Protein AF-A0A9Q1E8R1-F1 (afdb_monomer_lite)

Organism: Synaphobranchus kaupii (NCBI:txid118154)

pLDDT: mean 84.08, std 10.38, range [37.19, 94.31]

Foldseek 3Di:
DDPPPPVVPDQDQDDDDDDDPPDDPDDDDDPDDWDDDDPVFVVLQVLQVQLPDCPGPSVVVCVVPVVSVVQSVQWDAAPQPRGITGPAWFWKWAWDQCCPHVVHPHRGTDTDTGIHRTVVSVPDPDDRIGTDDDD

Structure (mmCIF, N/CA/C/O backbone):
data_AF-A0A9Q1E8R1-F1
#
_entry.id   AF-A0A9Q1E8R1-F1
#
loop_
_atom_site.group_PDB
_atom_site.id
_atom_site.type_symbol
_atom_site.label_atom_id
_atom_site.label_alt_id
_atom_site.label_comp_id
_atom_site.label_asym_id
_atom_site.label_entity_id
_atom_site.label_seq_id
_atom_site.pdbx_PDB_ins_code
_atom_site.Cartn_x
_atom_site.Cartn_y
_atom_site.Cartn_z
_atom_site.occupancy
_atom_site.B_iso_or_equiv
_atom_site.auth_seq_id
_atom_site.auth_comp_id
_atom_site.auth_asym_id
_atom_site.auth_atom_id
_atom_site.pdbx_PDB_model_num
ATOM 1 N N . MET A 1 1 ? 36.714 22.104 6.842 1.00 37.19 1 MET A N 1
ATOM 2 C CA . MET A 1 1 ? 35.437 22.810 6.609 1.00 37.19 1 MET A CA 1
ATOM 3 C C . MET A 1 1 ? 34.493 21.805 5.963 1.00 37.19 1 MET A C 1
ATOM 5 O O . MET A 1 1 ? 34.671 21.493 4.795 1.00 37.19 1 MET A O 1
ATOM 9 N N . LEU A 1 2 ? 33.623 21.168 6.751 1.00 48.62 2 LEU A N 1
ATOM 10 C CA . LEU A 1 2 ? 32.675 20.173 6.240 1.00 48.62 2 LEU A CA 1
ATOM 11 C C . LEU A 1 2 ? 31.563 20.920 5.500 1.00 48.62 2 LEU A C 1
ATOM 13 O O . LEU A 1 2 ? 30.860 21.727 6.107 1.00 48.62 2 LEU A O 1
ATOM 17 N N . LEU A 1 3 ? 31.446 20.699 4.190 1.00 52.31 3 LEU A N 1
ATOM 18 C CA . LEU A 1 3 ? 30.335 21.218 3.403 1.00 52.31 3 LEU A CA 1
ATOM 19 C C . LEU A 1 3 ? 29.065 20.500 3.874 1.00 52.31 3 LEU A C 1
ATOM 21 O O . LEU A 1 3 ? 28.918 19.294 3.680 1.00 52.31 3 LEU A O 1
ATOM 25 N N . VAL A 1 4 ? 28.155 21.232 4.511 1.00 58.38 4 VAL A N 1
ATOM 26 C CA . VAL A 1 4 ? 26.796 20.753 4.770 1.00 58.38 4 VAL A CA 1
ATOM 27 C C . VAL A 1 4 ? 26.077 20.753 3.421 1.00 58.38 4 VAL A C 1
ATOM 29 O O . VAL A 1 4 ? 25.474 21.746 3.024 1.00 58.38 4 VAL A O 1
ATOM 32 N N . CYS A 1 5 ? 26.213 19.668 2.658 1.00 66.88 5 CYS A N 1
ATOM 33 C CA . CYS A 1 5 ? 25.467 19.489 1.419 1.00 66.88 5 CYS A CA 1
ATOM 34 C C . CYS A 1 5 ? 23.978 19.390 1.760 1.00 66.88 5 CYS A C 1
ATOM 36 O O . CYS A 1 5 ? 23.531 18.415 2.366 1.00 66.88 5 CYS A O 1
ATOM 38 N N . GLN A 1 6 ? 23.196 20.397 1.370 1.00 71.00 6 GLN A N 1
ATOM 39 C CA . GLN A 1 6 ? 21.739 20.336 1.439 1.00 71.00 6 GLN A CA 1
ATOM 40 C C . GLN A 1 6 ? 21.225 19.406 0.334 1.00 71.00 6 GLN A C 1
ATOM 42 O O . GLN A 1 6 ? 20.738 19.852 -0.701 1.00 71.00 6 GLN A O 1
ATOM 47 N N . PHE A 1 7 ? 21.338 18.094 0.554 1.00 71.12 7 PHE A N 1
ATOM 48 C CA . PHE A 1 7 ? 20.858 17.055 -0.368 1.00 71.12 7 PHE A CA 1
ATOM 49 C C . PHE A 1 7 ? 19.380 17.222 -0.745 1.00 71.12 7 PHE A C 1
ATOM 51 O O . PHE A 1 7 ? 18.974 16.822 -1.827 1.00 71.12 7 PHE A O 1
ATOM 58 N N . GLN A 1 8 ? 18.600 17.882 0.112 1.00 74.56 8 GLN A N 1
ATOM 59 C CA . GLN A 1 8 ? 17.195 18.225 -0.119 1.00 74.56 8 GLN A CA 1
ATOM 60 C C . GLN A 1 8 ? 16.979 19.140 -1.340 1.00 74.56 8 GLN A C 1
ATOM 62 O O . GLN A 1 8 ? 15.892 19.151 -1.908 1.00 74.56 8 GLN A O 1
ATOM 67 N N . LEU A 1 9 ? 18.000 19.903 -1.744 1.00 78.81 9 LEU A N 1
ATOM 68 C CA . LEU A 1 9 ? 17.955 20.810 -2.895 1.00 78.81 9 LEU A CA 1
ATOM 69 C C . LEU A 1 9 ? 18.490 20.172 -4.183 1.00 78.81 9 LEU A C 1
ATOM 71 O O . LEU A 1 9 ? 18.352 20.751 -5.261 1.00 78.81 9 LEU A O 1
ATOM 75 N N . VAL A 1 10 ? 19.118 18.998 -4.089 1.00 78.88 10 VAL A N 1
ATOM 76 C CA . VAL A 1 10 ? 19.681 18.304 -5.246 1.00 78.88 10 VAL A CA 1
ATOM 77 C C . VAL A 1 10 ? 18.573 17.501 -5.911 1.00 78.88 10 VAL A C 1
ATOM 79 O O . VAL A 1 10 ? 17.995 16.589 -5.322 1.00 78.88 10 VAL A O 1
ATOM 82 N N . ARG A 1 11 ? 18.273 17.834 -7.166 1.00 78.12 11 ARG A N 1
ATOM 83 C CA . ARG A 1 11 ? 17.297 17.087 -7.953 1.00 78.12 11 ARG A CA 1
ATOM 84 C C . ARG A 1 11 ? 17.913 15.765 -8.406 1.00 78.12 11 ARG A C 1
ATOM 86 O O . ARG A 1 11 ? 18.944 15.756 -9.069 1.00 78.12 11 ARG A O 1
ATOM 93 N N . LEU A 1 12 ? 17.260 14.654 -8.077 1.00 80.06 12 LEU A N 1
ATOM 94 C CA . LEU A 1 12 ? 17.601 13.344 -8.627 1.00 80.06 12 LEU A CA 1
ATOM 95 C C . LEU A 1 12 ? 17.257 13.316 -10.124 1.00 80.06 12 LEU A C 1
ATOM 97 O O . LEU A 1 12 ? 16.087 13.399 -10.497 1.00 80.06 12 LEU A O 1
ATOM 101 N N . GLU A 1 13 ? 18.277 13.228 -10.979 1.00 83.19 13 GLU A N 1
ATOM 102 C CA . GLU A 1 13 ? 18.113 13.175 -12.443 1.00 83.19 13 GLU A CA 1
ATOM 103 C C . GLU A 1 13 ? 18.206 11.752 -13.011 1.00 83.19 13 GLU A C 1
ATOM 105 O O . GLU A 1 13 ? 17.658 11.465 -14.080 1.00 83.19 13 GLU A O 1
ATOM 110 N N . GLU A 1 14 ? 18.885 10.854 -12.295 1.00 82.75 14 GLU A N 1
ATOM 111 C CA . GLU A 1 14 ? 19.181 9.488 -12.725 1.00 82.75 14 GLU A CA 1
ATOM 112 C C . GLU A 1 14 ? 19.018 8.504 -11.561 1.00 82.75 14 GLU A C 1
ATOM 114 O O . GLU A 1 14 ? 19.324 8.827 -10.414 1.00 82.75 14 GLU A O 1
ATOM 119 N N . LEU A 1 15 ? 18.530 7.301 -11.869 1.00 81.94 15 LEU A N 1
ATOM 120 C CA . LEU A 1 15 ? 18.439 6.179 -10.941 1.00 81.94 15 LEU A CA 1
ATOM 121 C C . LEU A 1 15 ? 19.197 5.000 -11.548 1.00 81.94 15 LEU A C 1
ATOM 123 O O . LEU A 1 15 ? 18.867 4.543 -12.646 1.00 81.94 15 LEU A O 1
ATOM 127 N N . TYR A 1 16 ? 20.195 4.521 -10.814 1.00 80.44 16 TYR A N 1
ATOM 128 C CA . TYR A 1 16 ? 20.967 3.332 -11.148 1.00 80.44 16 TYR A CA 1
ATOM 129 C C . TYR A 1 16 ? 20.493 2.180 -10.264 1.00 80.44 16 TYR A C 1
ATOM 131 O O . TYR A 1 16 ? 20.368 2.343 -9.051 1.00 80.44 16 TYR A O 1
ATOM 139 N N . TYR A 1 17 ? 20.210 1.030 -10.868 1.00 77.81 17 TYR A N 1
ATOM 140 C CA . TYR A 1 17 ? 19.845 -0.192 -10.159 1.00 77.81 17 TYR A CA 1
ATOM 141 C C . TYR A 1 17 ? 20.400 -1.401 -10.909 1.00 77.81 17 TYR A C 1
ATOM 143 O O . TYR A 1 17 ? 20.591 -1.360 -12.126 1.00 77.81 17 TYR A O 1
ATOM 151 N N . GLU A 1 18 ? 20.655 -2.477 -10.176 1.00 78.69 18 GLU A N 1
ATOM 152 C CA . GLU A 1 18 ? 21.062 -3.748 -10.759 1.00 78.69 18 GLU A CA 1
ATOM 153 C C . GLU A 1 18 ? 19.815 -4.570 -11.073 1.00 78.69 18 GLU A C 1
ATOM 155 O O . GLU A 1 18 ? 18.965 -4.804 -10.210 1.00 78.69 18 GLU A O 1
ATOM 160 N N . ALA A 1 19 ? 19.682 -4.996 -12.327 1.00 71.81 19 ALA A N 1
ATOM 161 C CA . ALA A 1 19 ? 18.655 -5.956 -12.686 1.00 71.81 19 ALA A CA 1
ATOM 162 C C . ALA A 1 19 ? 19.054 -7.328 -12.132 1.00 71.81 19 ALA A C 1
ATOM 164 O O . ALA A 1 19 ? 20.146 -7.824 -12.407 1.00 71.81 19 ALA A O 1
ATOM 165 N N . ASN A 1 20 ? 18.158 -7.965 -11.382 1.00 75.06 20 ASN A N 1
ATOM 166 C CA . ASN A 1 20 ? 18.362 -9.349 -10.989 1.00 75.06 20 ASN A CA 1
ATOM 167 C C . ASN A 1 20 ? 18.036 -10.257 -12.187 1.00 75.06 20 ASN A C 1
ATOM 169 O O . ASN A 1 20 ? 16.872 -10.414 -12.555 1.00 75.06 20 ASN A O 1
ATOM 173 N N . ALA A 1 21 ? 19.072 -10.852 -12.785 1.00 77.88 21 ALA A N 1
ATOM 174 C CA . ALA A 1 21 ? 18.956 -11.722 -13.956 1.00 77.88 21 ALA A CA 1
ATOM 175 C C . ALA A 1 21 ? 18.148 -13.011 -13.703 1.00 77.88 21 ALA A C 1
ATOM 177 O O . ALA A 1 21 ? 17.752 -13.672 -14.659 1.00 77.88 21 ALA A O 1
ATOM 178 N N . PHE A 1 22 ? 17.892 -13.366 -12.441 1.00 73.56 22 PHE A N 1
ATOM 179 C CA . PHE A 1 22 ? 17.104 -14.541 -12.068 1.00 73.56 22 PHE A CA 1
ATOM 180 C C . PHE A 1 22 ? 15.597 -14.262 -11.962 1.00 73.56 22 PHE A C 1
ATOM 182 O O . PHE A 1 22 ? 14.823 -15.202 -11.799 1.00 73.56 22 PHE A O 1
ATOM 189 N N . ILE A 1 23 ? 15.158 -12.999 -12.051 1.00 70.00 23 ILE A N 1
ATOM 190 C CA . ILE A 1 23 ? 13.728 -12.663 -12.038 1.00 70.00 23 ILE A CA 1
ATOM 191 C C . ILE A 1 23 ? 13.119 -13.008 -13.399 1.00 70.00 23 ILE A C 1
ATOM 193 O O . ILE A 1 23 ? 13.467 -12.414 -14.420 1.00 70.00 23 ILE A O 1
ATOM 197 N N . GLN A 1 24 ? 12.178 -13.950 -13.400 1.00 69.38 24 GLN A N 1
ATOM 198 C CA . GLN A 1 24 ? 11.359 -14.272 -14.565 1.00 69.38 24 GLN A CA 1
ATOM 199 C C . GLN A 1 24 ? 10.193 -13.283 -14.666 1.00 69.38 24 GLN A C 1
ATOM 201 O O . GLN A 1 24 ? 9.451 -13.079 -13.708 1.00 69.38 24 GLN A O 1
ATOM 206 N N . TYR A 1 25 ? 10.021 -12.671 -15.838 1.00 70.69 25 TYR A N 1
ATOM 207 C CA . TYR A 1 25 ? 8.923 -11.739 -16.128 1.00 70.69 25 TYR A CA 1
ATOM 208 C C . TYR A 1 25 ? 7.736 -12.471 -16.764 1.00 70.69 25 TYR A C 1
ATOM 210 O O . TYR A 1 25 ? 7.202 -12.044 -17.788 1.00 70.69 25 TYR A O 1
ATOM 218 N N . GLU A 1 26 ? 7.354 -13.607 -16.188 1.00 77.31 26 GLU A N 1
ATOM 219 C CA . GLU A 1 26 ? 6.234 -14.408 -16.671 1.00 77.31 26 GLU A CA 1
ATOM 220 C C . GLU A 1 26 ? 4.973 -14.079 -15.875 1.00 77.31 26 GLU A C 1
ATOM 222 O O . GLU A 1 26 ? 4.957 -14.094 -14.644 1.00 77.31 26 GLU A O 1
ATOM 227 N N . LEU A 1 27 ? 3.898 -13.757 -16.594 1.00 75.06 27 LEU A N 1
ATOM 228 C CA . LEU A 1 27 ? 2.594 -13.558 -15.982 1.00 75.06 27 LEU A CA 1
ATOM 229 C C . LEU A 1 27 ? 1.946 -14.920 -15.768 1.00 75.06 27 LEU A C 1
ATOM 231 O O . LEU A 1 27 ? 1.591 -15.605 -16.726 1.00 75.06 27 LEU A O 1
ATOM 235 N N . VAL A 1 28 ? 1.751 -15.279 -14.506 1.00 76.62 28 VAL A N 1
ATOM 236 C CA . VAL A 1 28 ? 0.992 -16.467 -14.125 1.00 76.62 28 VAL A CA 1
ATOM 237 C C . VAL A 1 28 ? -0.393 -16.026 -13.675 1.00 76.62 28 VAL A C 1
ATOM 239 O O . VAL A 1 28 ? -0.539 -15.082 -12.897 1.00 76.62 28 VAL A O 1
ATOM 242 N N . GLN A 1 29 ? -1.429 -16.701 -14.173 1.00 73.50 29 GLN A N 1
ATOM 243 C CA . GLN A 1 29 ? -2.780 -16.486 -13.670 1.00 73.50 29 GLN A CA 1
ATOM 244 C C . GLN A 1 29 ? -2.889 -17.082 -12.269 1.00 73.50 29 GLN A C 1
ATOM 246 O O . GLN A 1 29 ? -2.692 -18.281 -12.083 1.00 73.50 29 GLN A O 1
ATOM 251 N N . SER A 1 30 ? -3.216 -16.248 -11.284 1.00 65.81 30 SER A N 1
ATOM 252 C CA . SER A 1 30 ? -3.525 -16.711 -9.938 1.00 65.81 30 SER A CA 1
ATOM 253 C C . SER A 1 30 ? -5.040 -16.845 -9.788 1.00 65.81 30 SER A C 1
ATOM 255 O O . SER A 1 30 ? -5.792 -15.882 -9.933 1.00 65.81 30 SER A O 1
ATOM 257 N N . VAL A 1 31 ? -5.507 -18.065 -9.519 1.00 65.56 31 VAL A N 1
ATOM 258 C CA . VAL A 1 31 ? -6.878 -18.298 -9.054 1.00 65.56 31 VAL A CA 1
ATOM 259 C C . VAL A 1 31 ? -6.811 -18.271 -7.535 1.00 65.56 31 VAL A C 1
ATOM 261 O O . VAL A 1 31 ? -6.357 -19.224 -6.913 1.00 65.56 31 VAL A O 1
ATOM 264 N N . GLN A 1 32 ? -7.166 -17.130 -6.954 1.00 70.25 32 GLN A N 1
ATOM 265 C CA . GLN A 1 32 ? -7.085 -16.900 -5.514 1.00 70.25 32 GLN A CA 1
ATOM 266 C C . GLN A 1 32 ? -8.485 -16.972 -4.907 1.00 70.25 32 GLN A C 1
ATOM 268 O O . GLN A 1 32 ? -9.427 -16.366 -5.428 1.00 70.25 32 GLN A O 1
ATOM 273 N N . GLU A 1 33 ? -8.624 -17.726 -3.818 1.00 68.19 33 GLU A N 1
ATOM 274 C CA . GLU A 1 33 ? -9.880 -17.823 -3.081 1.00 68.19 33 GLU A CA 1
ATOM 275 C C . GLU A 1 33 ? -10.210 -16.504 -2.372 1.00 68.19 33 GLU A C 1
ATOM 277 O O . GLU A 1 33 ? -9.337 -15.703 -2.029 1.00 68.19 33 GLU A O 1
ATOM 282 N N . MET A 1 34 ? -11.504 -16.260 -2.160 1.00 71.00 34 MET A N 1
ATOM 283 C CA . MET A 1 34 ? -11.952 -15.078 -1.437 1.00 71.00 34 MET A CA 1
ATOM 284 C C . MET A 1 34 ? -11.503 -15.165 0.023 1.00 71.00 34 MET A C 1
ATOM 286 O O . MET A 1 34 ? -11.988 -15.998 0.785 1.00 71.00 34 MET A O 1
ATOM 290 N N . GLU A 1 35 ? -10.602 -14.270 0.417 1.00 76.50 35 GLU A N 1
ATOM 291 C CA . GLU A 1 35 ? -10.150 -14.179 1.800 1.00 76.50 35 GLU A CA 1
ATOM 292 C C . GLU A 1 35 ? -11.278 -13.669 2.710 1.00 76.50 35 GLU A C 1
ATOM 294 O O . GLU A 1 35 ? -11.875 -12.613 2.472 1.00 76.50 35 GLU A O 1
ATOM 299 N N . VAL A 1 36 ? -11.557 -14.415 3.780 1.00 83.81 36 VAL A N 1
ATOM 300 C CA . VAL A 1 36 ? -12.488 -13.988 4.828 1.00 83.81 36 VAL A CA 1
ATOM 301 C C . VAL A 1 36 ? -11.748 -13.063 5.790 1.00 83.81 36 VAL A C 1
ATOM 303 O O . VAL A 1 36 ? -10.845 -13.487 6.509 1.00 83.81 36 VAL A O 1
ATOM 306 N N . LEU A 1 37 ? -12.149 -11.790 5.830 1.00 87.44 37 LEU A N 1
ATOM 307 C CA . LEU A 1 37 ? -11.536 -10.803 6.719 1.00 87.44 37 LEU A CA 1
ATOM 308 C C . LEU A 1 37 ? -11.810 -11.140 8.187 1.00 87.44 37 LEU A C 1
ATOM 310 O O . LEU A 1 37 ? -12.953 -11.393 8.579 1.00 87.44 37 LEU A O 1
ATOM 314 N N . SER A 1 38 ? -10.777 -11.047 9.024 1.00 91.06 38 SER A N 1
ATOM 315 C CA . SER A 1 38 ? -10.939 -11.195 10.471 1.00 91.06 38 SER A CA 1
ATOM 316 C C . SER A 1 38 ? -11.894 -10.139 11.045 1.00 91.06 38 SER A C 1
ATOM 318 O O . SER A 1 38 ? -12.014 -9.032 10.516 1.00 91.06 38 SER A O 1
ATOM 320 N N . LEU A 1 39 ? -12.534 -10.440 12.181 1.00 93.44 39 LEU A N 1
ATOM 321 C CA . LEU A 1 39 ? -13.359 -9.458 12.898 1.00 93.44 39 LEU A CA 1
ATOM 322 C C . LEU A 1 39 ? -12.562 -8.185 13.228 1.00 93.44 39 LEU A C 1
ATOM 324 O O . LEU A 1 39 ? -13.094 -7.082 13.143 1.00 93.44 39 LEU A O 1
ATOM 328 N N . LYS A 1 40 ? -11.274 -8.342 13.557 1.00 93.25 40 LYS A N 1
ATOM 329 C CA . LYS A 1 40 ? -10.352 -7.232 13.817 1.00 93.25 40 LYS A CA 1
ATOM 330 C C . LYS A 1 40 ? -10.213 -6.321 12.597 1.00 93.25 40 LYS A C 1
ATOM 332 O O . LYS A 1 40 ? -10.332 -5.110 12.736 1.00 93.25 40 LYS A O 1
ATOM 337 N N . GLU A 1 41 ? -9.986 -6.898 11.419 1.00 92.94 41 GLU A N 1
ATOM 338 C CA . GLU A 1 41 ? -9.875 -6.155 10.160 1.00 92.94 41 GLU A CA 1
ATOM 339 C C . GLU A 1 41 ? -11.189 -5.435 9.831 1.00 92.94 41 GLU A C 1
ATOM 341 O O . GLU A 1 41 ? -11.182 -4.243 9.537 1.00 92.94 41 GLU A O 1
ATOM 346 N N . GLN A 1 42 ? -12.328 -6.121 9.950 1.00 92.25 42 GLN A N 1
ATOM 347 C CA . GLN A 1 42 ? -13.642 -5.523 9.695 1.00 92.25 42 GLN A CA 1
ATOM 348 C C . GLN A 1 42 ? -13.937 -4.353 10.645 1.00 92.25 42 GLN A C 1
ATOM 350 O O . GLN A 1 42 ? -14.329 -3.275 10.197 1.00 92.25 42 GLN A O 1
ATOM 355 N N . ALA A 1 43 ? -13.690 -4.532 11.945 1.00 93.69 43 ALA A N 1
ATOM 356 C CA . ALA A 1 43 ? -13.856 -3.478 12.940 1.00 93.69 43 ALA A CA 1
ATOM 357 C C . ALA A 1 43 ? -12.911 -2.295 12.681 1.00 93.69 43 ALA A C 1
ATOM 359 O O . ALA A 1 43 ? -13.344 -1.147 12.736 1.00 93.69 43 ALA A O 1
ATOM 360 N N . ALA A 1 44 ? -11.645 -2.557 12.341 1.00 94.06 44 ALA A N 1
ATOM 361 C CA . ALA A 1 44 ? -10.676 -1.513 12.021 1.00 94.06 44 ALA A CA 1
ATOM 362 C C . ALA A 1 44 ? -11.119 -0.670 10.818 1.00 94.06 44 ALA A C 1
ATOM 364 O O . ALA A 1 44 ? -11.075 0.556 10.890 1.00 94.06 44 ALA A O 1
ATOM 365 N N . ARG A 1 45 ? -11.607 -1.306 9.744 1.00 92.94 45 ARG A N 1
ATOM 366 C CA . ARG A 1 45 ? -12.130 -0.603 8.559 1.00 92.94 45 ARG A CA 1
ATOM 367 C C . ARG A 1 45 ? -13.305 0.306 8.901 1.00 92.94 45 ARG A C 1
ATOM 369 O O . ARG A 1 45 ? -13.320 1.450 8.460 1.00 92.94 45 ARG A O 1
ATOM 376 N N . LEU A 1 46 ? -14.250 -0.180 9.707 1.00 92.25 46 LEU A N 1
ATOM 377 C CA . LEU A 1 46 ? -15.397 0.614 10.157 1.00 92.25 46 LEU A CA 1
ATOM 378 C C . LEU A 1 46 ? -14.955 1.816 10.994 1.00 92.25 46 LEU A C 1
ATOM 380 O O . LEU A 1 46 ? -15.379 2.937 10.727 1.00 92.25 46 LEU A O 1
ATOM 384 N N . ILE A 1 47 ? -14.061 1.602 11.963 1.00 93.12 47 ILE A N 1
ATOM 385 C CA . ILE A 1 47 ? -13.550 2.687 12.806 1.00 93.12 47 ILE A CA 1
ATOM 386 C C . ILE A 1 47 ? -12.844 3.737 11.945 1.00 93.12 47 ILE A C 1
ATOM 388 O O . ILE A 1 47 ? -13.167 4.912 12.062 1.00 93.12 47 ILE A O 1
ATOM 392 N N . LEU A 1 48 ? -11.941 3.324 11.050 1.00 91.69 48 LEU A N 1
ATOM 393 C CA . LEU A 1 48 ? -11.191 4.222 10.162 1.00 91.69 48 LEU A CA 1
ATOM 394 C C . LEU A 1 48 ? -12.083 4.977 9.172 1.00 91.69 48 LEU A C 1
ATOM 396 O O . LEU A 1 48 ? -11.738 6.082 8.759 1.00 91.69 48 LEU A O 1
ATOM 400 N N . MET A 1 49 ? -13.203 4.384 8.758 1.00 90.19 49 MET A N 1
ATOM 401 C CA . MET A 1 49 ? -14.186 5.033 7.895 1.00 90.19 49 MET A CA 1
ATOM 402 C C . MET A 1 49 ? -14.947 6.128 8.648 1.00 90.19 49 MET A C 1
ATOM 404 O O . MET A 1 49 ? -15.037 7.257 8.171 1.00 90.19 49 MET A O 1
ATOM 408 N N . GLU A 1 50 ? -15.446 5.821 9.840 1.00 89.00 50 GLU A N 1
ATOM 409 C CA . GLU A 1 50 ? -16.266 6.741 10.634 1.00 89.00 50 GLU A CA 1
ATOM 410 C C . GLU A 1 50 ? -15.433 7.807 11.371 1.00 89.00 50 GLU A C 1
ATOM 412 O O . GLU A 1 50 ? -15.906 8.914 11.635 1.00 89.00 50 GLU A O 1
ATOM 417 N N . SER A 1 51 ? -14.164 7.517 11.678 1.00 86.38 51 SER A N 1
ATOM 418 C CA . SER A 1 51 ? -13.258 8.435 12.377 1.00 86.38 51 SER A CA 1
ATOM 419 C C . SER A 1 51 ? -12.594 9.472 11.467 1.00 86.38 51 SER A C 1
ATOM 421 O O . SER A 1 51 ? -11.687 10.173 11.917 1.00 86.38 51 SER A O 1
ATOM 423 N N . GLN A 1 52 ? -13.001 9.575 10.195 1.00 81.94 52 GLN A N 1
ATOM 424 C CA . GLN A 1 52 ? -12.452 10.567 9.257 1.00 81.94 52 GLN A CA 1
ATOM 425 C C . GLN A 1 52 ? -12.820 12.002 9.641 1.00 81.94 52 GLN A C 1
ATOM 427 O O . GLN A 1 52 ? -12.089 12.933 9.316 1.00 81.94 52 GLN A O 1
ATOM 432 N N . SER A 1 53 ? -13.940 12.189 10.345 1.00 81.88 53 SER A N 1
ATOM 433 C CA . SER A 1 53 ? -14.296 13.479 10.929 1.00 81.88 53 SER A CA 1
ATOM 434 C C . SER A 1 53 ? -13.676 13.624 12.317 1.00 81.88 53 SER A C 1
ATOM 436 O O . SER A 1 53 ? -13.953 12.822 13.213 1.00 81.88 53 SER A O 1
ATOM 438 N N . GLU A 1 54 ? -12.922 14.704 12.524 1.00 73.88 54 GLU A N 1
ATOM 439 C CA . GLU A 1 54 ? -12.335 15.076 13.823 1.00 73.88 54 GLU A CA 1
ATOM 440 C C . GLU A 1 54 ? -13.396 15.330 14.912 1.00 73.88 54 GLU A C 1
ATOM 442 O O . GLU A 1 54 ? -13.116 15.271 16.108 1.00 73.88 54 GLU A O 1
ATOM 447 N N . CYS A 1 55 ? -14.648 15.578 14.517 1.00 75.44 55 CYS A N 1
ATOM 448 C CA . CYS A 1 55 ? -15.772 15.755 15.437 1.00 75.44 55 CYS A CA 1
ATOM 449 C C . CYS A 1 55 ? -16.565 14.472 15.710 1.00 75.44 55 CYS A C 1
ATOM 451 O O . CYS A 1 55 ? -17.509 14.509 16.503 1.00 75.44 55 CYS A O 1
ATOM 453 N N . SER A 1 56 ? -16.212 13.348 15.082 1.00 84.50 56 SER A N 1
ATOM 454 C CA . SER A 1 56 ? -16.914 12.084 15.303 1.00 84.50 56 SER A CA 1
ATOM 455 C C . SER A 1 56 ? -16.738 11.592 16.744 1.00 84.50 56 SER A C 1
ATOM 457 O O . SER A 1 56 ? -15.687 11.758 17.372 1.00 84.50 56 SER A O 1
ATOM 459 N N . LEU A 1 57 ? -17.776 10.941 17.279 1.00 86.75 57 LEU A N 1
ATOM 460 C CA . LEU A 1 57 ? -17.698 10.281 18.587 1.00 86.75 57 LEU A CA 1
ATOM 461 C C . LEU A 1 57 ? -16.571 9.242 18.616 1.00 86.75 57 LEU A C 1
ATOM 463 O O . LEU A 1 57 ? -15.894 9.104 19.631 1.00 86.75 57 LEU A O 1
ATOM 467 N N . LEU A 1 58 ? -16.334 8.565 17.488 1.00 86.75 58 LEU A N 1
ATOM 468 C CA . LEU A 1 58 ? -15.255 7.595 17.343 1.00 86.75 58 LEU A CA 1
ATOM 469 C C . LEU A 1 58 ? -13.872 8.239 17.417 1.00 86.75 58 LEU A C 1
ATOM 471 O O . LEU A 1 58 ? -13.015 7.708 18.114 1.00 86.75 58 LEU A O 1
ATOM 475 N N . HIS A 1 59 ? -13.658 9.400 16.795 1.00 87.38 59 HIS A N 1
ATOM 476 C CA . HIS A 1 59 ? -12.389 10.120 16.917 1.00 87.38 59 HIS A CA 1
ATOM 477 C C . HIS A 1 59 ? -12.083 10.484 18.380 1.00 87.38 59 HIS A C 1
ATOM 479 O O . HIS A 1 59 ? -10.975 10.261 18.866 1.00 87.38 59 HIS A O 1
ATOM 485 N N . ARG A 1 60 ? -13.088 10.956 19.131 1.00 88.81 60 ARG A N 1
ATOM 486 C CA . ARG A 1 60 ? -12.937 11.243 20.570 1.00 88.81 60 ARG A CA 1
ATOM 487 C C . ARG A 1 60 ? -12.707 9.981 21.401 1.00 88.81 60 ARG A C 1
ATOM 489 O O . ARG A 1 60 ? -11.903 10.006 22.325 1.00 88.81 60 ARG A O 1
ATOM 496 N N . ALA A 1 61 ? -13.390 8.885 21.076 1.00 89.56 61 ALA A N 1
ATOM 497 C CA . ALA A 1 61 ? -13.198 7.606 21.753 1.00 89.56 61 ALA A CA 1
ATOM 498 C C . ALA A 1 61 ? -11.789 7.040 21.510 1.00 89.56 61 ALA A C 1
ATOM 500 O O . ALA A 1 61 ? -11.175 6.525 22.439 1.00 89.56 61 ALA A O 1
ATOM 501 N N . LEU A 1 62 ? -11.236 7.190 20.302 1.00 91.19 62 LEU A N 1
ATOM 502 C CA . LEU A 1 62 ? -9.868 6.765 19.986 1.00 91.19 62 LEU A CA 1
ATOM 503 C C . LEU A 1 62 ? -8.821 7.474 20.850 1.00 91.19 62 LEU A C 1
ATOM 505 O O . LEU A 1 62 ? -7.871 6.830 21.288 1.00 91.19 62 LEU A O 1
ATOM 509 N N . ALA A 1 63 ? -9.026 8.754 21.174 1.00 88.31 63 ALA A N 1
ATOM 510 C CA . ALA A 1 63 ? -8.141 9.487 22.082 1.00 88.31 63 ALA A CA 1
ATOM 511 C C . ALA A 1 63 ? -8.098 8.885 23.503 1.00 88.31 63 ALA A C 1
ATOM 513 O O . ALA A 1 63 ? -7.099 9.032 24.203 1.00 88.31 63 ALA A O 1
ATOM 514 N N . LEU A 1 64 ? -9.154 8.178 23.923 1.00 93.44 64 LEU A N 1
ATOM 515 C CA . LEU A 1 64 ? -9.222 7.476 25.212 1.00 93.44 64 LEU A CA 1
ATOM 516 C C . LEU A 1 64 ? -8.609 6.064 25.158 1.00 93.44 64 LEU A C 1
ATOM 518 O O . LEU A 1 64 ? -8.418 5.434 26.198 1.00 93.44 64 LEU A O 1
ATOM 522 N N . HIS A 1 65 ? -8.291 5.561 23.962 1.00 94.12 65 HIS A N 1
ATOM 523 C CA . HIS A 1 65 ? -7.792 4.208 23.727 1.00 94.12 65 HIS A CA 1
ATOM 524 C C . HIS A 1 65 ? -6.501 4.234 22.887 1.00 94.12 65 HIS A C 1
ATOM 526 O O . HIS A 1 65 ? -6.512 3.815 21.725 1.00 94.12 65 HIS A O 1
ATOM 532 N N . PRO A 1 66 ? -5.363 4.671 23.464 1.00 92.81 66 PRO A N 1
ATOM 533 C CA . PRO A 1 66 ? -4.117 4.881 22.722 1.00 92.81 66 PRO A CA 1
ATOM 534 C C . PRO A 1 66 ? -3.610 3.613 22.031 1.00 92.81 66 PRO A C 1
ATOM 536 O O . PRO A 1 66 ? -3.231 3.670 20.872 1.00 92.81 66 PRO A O 1
ATOM 539 N N . ALA A 1 67 ? -3.727 2.441 22.663 1.00 94.12 67 ALA A N 1
ATOM 540 C CA . ALA A 1 67 ? -3.329 1.177 22.034 1.00 94.12 67 ALA A CA 1
ATOM 541 C C . ALA A 1 67 ? -4.112 0.861 20.742 1.00 94.12 67 ALA A C 1
ATOM 543 O O . ALA A 1 67 ? -3.586 0.225 19.828 1.00 94.12 67 ALA A O 1
ATOM 544 N N . VAL A 1 68 ? -5.377 1.291 20.657 1.00 92.69 68 VAL A N 1
ATOM 545 C CA . VAL A 1 68 ? -6.189 1.142 19.442 1.00 92.69 68 VAL A CA 1
ATOM 546 C C . VAL A 1 68 ? -5.766 2.177 18.406 1.00 92.69 68 VAL A C 1
ATOM 548 O O . VAL A 1 68 ? -5.601 1.827 17.242 1.00 92.69 68 VAL A O 1
ATOM 551 N N . ALA A 1 69 ? -5.535 3.424 18.819 1.00 92.88 69 ALA A N 1
A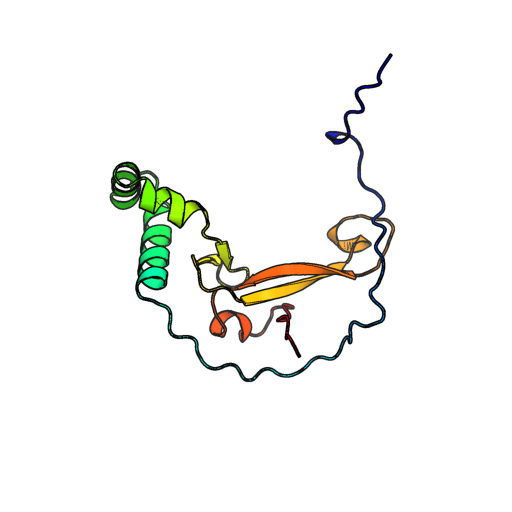TOM 552 C CA . ALA A 1 69 ? -5.048 4.477 17.932 1.00 92.88 69 ALA A CA 1
ATOM 553 C C . ALA A 1 69 ? -3.682 4.123 17.313 1.00 92.88 69 ALA A C 1
ATOM 555 O O . ALA A 1 69 ? -3.522 4.222 16.097 1.00 92.88 69 ALA A O 1
ATOM 556 N N . ASP A 1 70 ? -2.742 3.621 18.116 1.00 93.88 70 ASP A N 1
ATOM 557 C CA . ASP A 1 70 ? -1.417 3.179 17.672 1.00 93.88 70 ASP A CA 1
ATOM 558 C C . ASP A 1 70 ? -1.529 2.049 16.648 1.00 93.88 70 ASP A C 1
ATOM 560 O O . ASP A 1 70 ? -0.888 2.083 15.600 1.00 93.88 70 ASP A O 1
ATOM 564 N N . MET A 1 71 ? -2.401 1.071 16.902 1.00 94.31 71 MET A N 1
ATOM 565 C CA . MET A 1 71 ? -2.672 -0.005 15.953 1.00 94.31 71 MET A CA 1
ATOM 566 C C . MET A 1 71 ? -3.221 0.542 14.630 1.00 94.31 71 MET A C 1
ATOM 568 O O . MET A 1 71 ? -2.711 0.199 13.568 1.00 94.31 71 MET A O 1
ATOM 572 N N . LEU A 1 72 ? -4.244 1.396 14.686 1.00 93.44 72 LEU A N 1
ATOM 573 C CA . LEU A 1 72 ? -4.880 1.972 13.501 1.00 93.44 72 LEU A CA 1
ATOM 574 C C . LEU A 1 72 ? -3.956 2.922 12.727 1.00 93.44 72 LEU A C 1
ATOM 576 O O . LEU A 1 72 ? -4.162 3.107 11.531 1.00 93.44 72 LEU A O 1
ATOM 580 N N . SER A 1 73 ? -2.920 3.478 13.361 1.00 91.75 73 SER A N 1
ATOM 581 C CA . SER A 1 73 ? -1.918 4.321 12.692 1.00 91.75 73 SER A CA 1
ATOM 582 C C . SER A 1 73 ? -1.114 3.575 11.621 1.00 91.75 73 SER A C 1
ATOM 584 O O . SER A 1 73 ? -0.601 4.193 10.690 1.00 91.75 73 SER A O 1
ATOM 586 N N . LEU A 1 74 ? -1.047 2.244 11.719 1.00 91.19 74 LEU A N 1
ATOM 587 C CA . LEU A 1 74 ? -0.384 1.373 10.748 1.00 91.19 74 LEU A CA 1
ATOM 588 C C . LEU A 1 74 ? -1.260 1.059 9.528 1.00 91.19 74 LEU A C 1
ATOM 590 O O . LEU A 1 74 ? -0.807 0.369 8.615 1.00 91.19 74 LEU A O 1
ATOM 594 N N . ALA A 1 75 ? -2.512 1.520 9.513 1.00 93.00 75 ALA A N 1
ATOM 595 C CA . ALA A 1 75 ? -3.438 1.219 8.436 1.00 93.00 75 ALA A CA 1
ATOM 596 C C . ALA A 1 75 ? -2.959 1.786 7.091 1.00 93.00 75 ALA A C 1
ATOM 598 O O . ALA A 1 75 ? -2.561 2.947 6.971 1.00 93.00 75 ALA A O 1
ATOM 599 N N . GLY A 1 76 ? -3.048 0.958 6.053 1.00 91.44 76 GLY A N 1
ATOM 600 C CA . GLY A 1 76 ? -2.785 1.349 4.675 1.00 91.44 76 GLY A CA 1
ATOM 601 C C . GLY A 1 76 ? -4.042 1.847 3.965 1.00 91.44 76 GLY A C 1
ATOM 602 O O . GLY A 1 76 ? -5.161 1.723 4.466 1.00 91.44 76 GLY A O 1
ATOM 603 N N . ARG A 1 77 ? -3.865 2.384 2.753 1.00 92.88 77 ARG A N 1
ATOM 604 C CA . ARG A 1 77 ? -4.962 2.697 1.823 1.00 92.88 77 ARG A CA 1
ATOM 605 C C . ARG A 1 77 ? -4.861 1.842 0.576 1.00 92.88 77 ARG A C 1
ATOM 607 O O . ARG A 1 77 ? -3.789 1.722 -0.012 1.00 92.88 77 ARG A O 1
ATOM 614 N N . CYS A 1 78 ? -5.986 1.261 0.176 1.00 93.62 78 CYS A N 1
ATOM 615 C CA . CYS A 1 78 ? -6.068 0.459 -1.034 1.00 93.62 78 CYS A CA 1
ATOM 616 C C . CYS A 1 78 ? -5.942 1.352 -2.269 1.00 93.62 78 CYS A C 1
ATOM 618 O O . CYS A 1 78 ? -6.711 2.302 -2.417 1.00 93.62 78 CYS A O 1
ATOM 620 N N . ALA A 1 79 ? -5.041 1.013 -3.189 1.00 93.56 79 ALA A N 1
ATOM 621 C CA . ALA A 1 79 ? -4.858 1.784 -4.420 1.00 93.56 79 ALA A CA 1
ATOM 622 C C . ALA A 1 79 ? -6.042 1.698 -5.404 1.00 93.56 79 ALA A C 1
ATOM 624 O O . ALA A 1 79 ? -6.139 2.515 -6.313 1.00 93.56 79 ALA A O 1
ATOM 625 N N . VAL A 1 80 ? -6.951 0.734 -5.216 1.00 94.19 80 VAL A N 1
ATOM 626 C CA . VAL A 1 80 ? -8.123 0.530 -6.083 1.00 94.19 80 VAL A CA 1
ATOM 627 C C . VAL A 1 80 ? -9.370 1.198 -5.505 1.00 94.19 80 VAL A C 1
ATOM 629 O O . VAL A 1 80 ? -9.949 2.080 -6.130 1.00 94.19 80 VAL A O 1
ATOM 632 N N . CYS A 1 81 ? -9.784 0.830 -4.288 1.00 93.19 81 CYS A N 1
ATOM 633 C CA . CYS A 1 81 ? -11.030 1.339 -3.699 1.00 93.19 81 CYS A CA 1
ATOM 634 C C . CYS A 1 81 ? -10.847 2.555 -2.776 1.00 93.19 81 CYS A C 1
ATOM 636 O O . CYS A 1 81 ? -11.831 3.072 -2.250 1.00 93.19 81 CYS A O 1
ATOM 638 N N . SER A 1 82 ? -9.607 3.000 -2.537 1.00 92.88 82 SER A N 1
ATOM 639 C CA . SER A 1 82 ? -9.243 4.097 -1.617 1.00 92.88 82 SER A CA 1
ATOM 640 C C . SER A 1 82 ? -9.625 3.901 -0.140 1.00 92.88 82 SER A C 1
ATOM 642 O O . SER A 1 82 ? -9.354 4.777 0.690 1.00 92.88 82 SER A O 1
ATOM 644 N N . GLN A 1 83 ? -10.215 2.754 0.211 1.00 92.31 83 GLN A N 1
ATOM 645 C CA . GLN A 1 83 ? -10.575 2.406 1.583 1.00 92.31 83 GLN A CA 1
ATOM 646 C C . GLN A 1 83 ? -9.340 2.035 2.401 1.00 92.31 83 GLN A C 1
ATOM 648 O O . GLN A 1 83 ? -8.342 1.541 1.863 1.00 92.31 83 GLN A O 1
ATOM 653 N N . ALA A 1 84 ? -9.426 2.269 3.709 1.00 92.81 84 ALA A N 1
ATOM 654 C CA . ALA A 1 84 ? -8.385 1.867 4.638 1.00 92.81 84 ALA A CA 1
ATOM 655 C C . ALA A 1 84 ? -8.433 0.352 4.910 1.00 92.81 84 ALA A C 1
ATOM 657 O O . ALA A 1 84 ? -9.486 -0.274 4.783 1.00 92.81 84 ALA A O 1
ATOM 658 N N . PHE A 1 85 ? -7.299 -0.232 5.283 1.00 92.94 85 PHE A N 1
ATOM 659 C CA . PHE A 1 85 ? -7.169 -1.623 5.728 1.00 92.94 85 PHE A CA 1
ATOM 660 C C . PHE A 1 85 ? -6.052 -1.715 6.772 1.00 92.94 85 PHE A C 1
ATOM 662 O O . PHE A 1 85 ? -5.159 -0.867 6.775 1.00 92.94 85 PHE A O 1
ATOM 669 N N . LEU A 1 86 ? -6.087 -2.714 7.656 1.00 91.19 86 LEU A N 1
ATOM 670 C CA . LEU A 1 86 ? -5.139 -2.802 8.771 1.00 91.19 86 LEU A CA 1
ATOM 671 C C . LEU A 1 86 ? -4.064 -3.875 8.560 1.00 91.19 86 LEU A C 1
ATOM 673 O O . LEU A 1 86 ? -2.879 -3.564 8.538 1.00 91.19 86 LEU A O 1
ATOM 677 N N . THR A 1 87 ? -4.470 -5.137 8.449 1.00 80.12 87 THR A N 1
ATOM 678 C CA . THR A 1 87 ? -3.571 -6.303 8.438 1.00 80.12 87 THR A CA 1
ATOM 679 C C . THR A 1 87 ? -3.657 -7.135 7.170 1.00 80.12 87 THR A C 1
ATOM 681 O O . THR A 1 87 ? -2.689 -7.795 6.815 1.00 80.12 87 THR A O 1
ATOM 684 N N . THR A 1 88 ? -4.803 -7.131 6.490 1.00 67.50 88 THR A N 1
ATOM 685 C CA . THR A 1 88 ? -4.971 -7.900 5.255 1.00 67.50 88 THR A CA 1
ATOM 686 C C . THR A 1 88 ? -4.532 -7.047 4.073 1.00 67.50 88 THR A C 1
ATOM 688 O O . THR A 1 88 ? -5.249 -6.124 3.675 1.00 67.50 88 THR A O 1
ATOM 691 N N . TRP A 1 89 ? -3.356 -7.343 3.518 1.00 70.94 89 TRP A N 1
ATOM 692 C CA . TRP A 1 89 ? -2.889 -6.716 2.288 1.00 70.94 89 TRP A CA 1
ATOM 693 C C . TRP A 1 89 ? -2.313 -7.723 1.308 1.00 70.94 89 TRP A C 1
ATOM 695 O O . TRP A 1 89 ? -1.629 -8.676 1.672 1.00 70.94 89 TRP A O 1
ATOM 705 N N . LEU A 1 90 ? -2.560 -7.446 0.034 1.00 83.44 90 LEU A N 1
ATOM 706 C CA . LEU A 1 90 ? -1.846 -8.064 -1.067 1.00 83.44 90 LEU A CA 1
ATOM 707 C C . LEU A 1 90 ? -0.718 -7.139 -1.476 1.00 83.44 90 LEU A C 1
ATOM 709 O O . LEU A 1 90 ? -0.954 -5.989 -1.863 1.00 83.44 90 LEU A O 1
ATOM 713 N N . GLU A 1 91 ? 0.503 -7.655 -1.394 1.00 85.38 91 GLU A N 1
ATOM 714 C CA . GLU A 1 91 ? 1.664 -6.970 -1.937 1.00 85.38 91 GLU A CA 1
ATOM 715 C C . GLU A 1 91 ? 1.639 -7.082 -3.458 1.00 85.38 91 GLU A C 1
ATOM 717 O O . GLU A 1 91 ? 1.827 -8.147 -4.050 1.00 85.38 91 GLU A O 1
ATOM 722 N N . CYS A 1 92 ? 1.357 -5.948 -4.087 1.00 90.19 92 CYS A N 1
ATOM 723 C CA . CYS A 1 92 ? 1.356 -5.798 -5.527 1.00 90.19 92 CYS A CA 1
ATOM 724 C C . CYS A 1 92 ? 2.486 -4.863 -5.954 1.00 90.19 92 CYS A C 1
ATOM 726 O O . CYS A 1 92 ? 3.055 -4.108 -5.160 1.00 90.19 92 CYS A O 1
ATOM 728 N N . VAL A 1 93 ? 2.775 -4.868 -7.247 1.00 90.69 93 VAL A N 1
ATOM 729 C CA . VAL A 1 93 ? 3.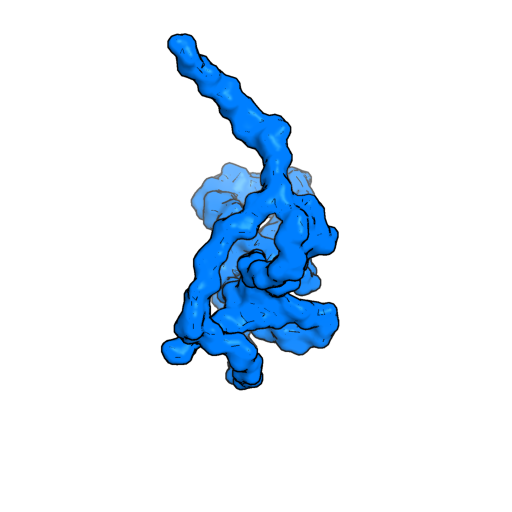663 -3.906 -7.886 1.00 90.69 93 VAL A CA 1
ATOM 730 C C . VAL A 1 93 ? 2.969 -3.241 -9.063 1.00 90.69 93 VAL A C 1
ATOM 732 O O . VAL A 1 93 ? 2.175 -3.852 -9.779 1.00 90.69 93 VAL A O 1
ATOM 735 N N . GLN A 1 94 ? 3.294 -1.973 -9.272 1.00 92.38 94 GLN A N 1
ATOM 736 C CA . GLN A 1 94 ? 3.025 -1.256 -10.508 1.00 92.38 94 GLN A CA 1
ATOM 737 C C . GLN A 1 94 ? 4.354 -0.928 -11.168 1.00 92.38 94 GLN A C 1
ATOM 739 O O . GLN A 1 94 ? 5.267 -0.431 -10.513 1.00 92.38 94 GLN A O 1
ATOM 744 N N . PHE A 1 95 ? 4.458 -1.156 -12.472 1.00 90.44 95 PHE A N 1
ATOM 745 C CA . PHE A 1 95 ? 5.628 -0.720 -13.220 1.00 90.44 95 PHE A CA 1
ATOM 746 C C . PHE A 1 95 ? 5.482 0.753 -13.600 1.00 90.44 95 PHE A C 1
ATOM 748 O O . PHE A 1 95 ? 4.557 1.129 -14.320 1.00 90.44 95 PHE A O 1
ATOM 755 N N . VAL A 1 96 ? 6.394 1.579 -13.093 1.00 90.44 96 VAL A N 1
ATOM 756 C CA . VAL A 1 96 ? 6.428 3.031 -13.305 1.00 90.44 96 VAL A CA 1
ATOM 757 C C . VAL A 1 96 ? 7.579 3.367 -14.238 1.00 90.44 96 VAL A C 1
ATOM 759 O O . VAL A 1 96 ? 8.697 2.891 -14.038 1.00 90.44 96 VAL A O 1
ATOM 762 N N . ASN A 1 97 ? 7.327 4.196 -15.249 1.00 90.50 97 ASN A N 1
ATOM 763 C CA . ASN A 1 97 ? 8.347 4.617 -16.195 1.00 90.50 97 ASN A CA 1
ATOM 764 C C . ASN A 1 97 ? 9.129 5.810 -15.631 1.00 90.50 97 ASN A C 1
ATOM 766 O O . ASN A 1 97 ? 8.586 6.902 -15.468 1.00 90.50 97 ASN A O 1
ATOM 770 N N . LEU A 1 98 ? 10.427 5.632 -15.386 1.00 89.44 98 LEU A N 1
ATOM 771 C CA . LEU A 1 98 ? 11.262 6.652 -14.741 1.00 89.44 98 LEU A CA 1
ATOM 772 C C . LEU A 1 98 ? 11.300 7.982 -15.514 1.00 89.44 98 LEU A C 1
ATOM 774 O O . LEU A 1 98 ? 11.285 9.060 -14.916 1.00 89.44 98 LEU A O 1
ATOM 778 N N . LYS A 1 99 ? 11.291 7.933 -16.847 1.00 90.00 99 LYS A N 1
ATOM 779 C CA . LYS A 1 99 ? 11.314 9.138 -17.682 1.00 90.00 99 LYS A CA 1
ATOM 780 C C . LYS A 1 99 ? 9.975 9.862 -17.678 1.00 90.00 99 LYS A C 1
ATOM 782 O O . LYS A 1 99 ? 9.935 11.076 -17.490 1.00 90.00 99 LYS A O 1
ATOM 787 N N . LYS A 1 100 ? 8.885 9.128 -17.900 1.00 90.75 100 LYS A N 1
ATOM 788 C CA . LYS A 1 100 ? 7.536 9.694 -18.012 1.00 90.75 100 LYS A CA 1
ATOM 789 C C . LYS A 1 100 ? 7.004 10.169 -16.660 1.00 90.75 100 LYS A C 1
ATOM 791 O O . LYS A 1 100 ? 6.495 11.282 -16.572 1.00 90.75 100 LYS A O 1
ATOM 796 N N . ASP A 1 101 ? 7.147 9.344 -15.630 1.00 88.62 101 ASP A N 1
ATOM 797 C CA . ASP A 1 101 ? 6.446 9.522 -14.358 1.00 88.62 101 ASP A CA 1
ATOM 798 C C . ASP A 1 101 ? 7.323 10.226 -13.308 1.00 88.62 101 ASP A C 1
ATOM 800 O O . ASP A 1 101 ? 6.810 10.979 -12.484 1.00 88.62 101 ASP A O 1
ATOM 804 N N . MET A 1 102 ? 8.653 10.059 -13.374 1.00 86.56 102 MET A N 1
ATOM 805 C CA . MET A 1 102 ? 9.611 10.645 -12.415 1.00 86.56 102 MET A CA 1
ATOM 806 C C . MET A 1 102 ? 10.516 11.730 -13.026 1.00 86.56 102 MET A C 1
ATOM 808 O O . MET A 1 102 ? 11.339 12.317 -12.326 1.00 86.56 102 MET A O 1
ATOM 812 N N . LYS A 1 103 ? 10.355 12.050 -14.321 1.00 87.94 103 LYS A N 1
ATOM 813 C CA . LYS A 1 103 ? 11.159 13.050 -15.057 1.00 87.94 103 LYS A CA 1
ATOM 814 C C . LYS A 1 103 ? 12.670 12.777 -15.006 1.00 87.94 103 LYS A C 1
ATOM 816 O O . LYS A 1 103 ? 13.462 13.721 -14.999 1.00 87.94 103 LYS A O 1
ATOM 821 N N . MET A 1 104 ? 13.058 11.505 -14.966 1.00 88.25 104 MET A N 1
ATOM 822 C CA . MET A 1 104 ? 14.459 11.082 -15.010 1.00 88.25 104 MET A CA 1
ATOM 823 C C . MET A 1 104 ? 14.952 10.932 -16.454 1.00 88.25 104 MET A C 1
ATOM 825 O O . MET A 1 104 ? 14.162 10.877 -17.399 1.00 88.25 104 MET A O 1
ATOM 829 N N . ARG A 1 105 ? 16.270 10.845 -16.656 1.00 87.25 105 ARG A N 1
ATOM 830 C CA . ARG A 1 105 ? 16.848 10.638 -17.999 1.00 87.25 105 ARG A CA 1
ATOM 831 C C . ARG A 1 105 ? 16.631 9.212 -18.526 1.00 87.25 105 ARG A C 1
ATOM 833 O O . ARG A 1 105 ? 16.429 9.028 -19.726 1.00 87.25 105 ARG A O 1
ATOM 840 N N . ASN A 1 106 ? 16.634 8.222 -17.632 1.00 81.88 106 ASN A N 1
ATOM 841 C CA . ASN A 1 106 ? 16.447 6.804 -17.946 1.00 81.88 106 ASN A CA 1
ATOM 842 C C . ASN A 1 106 ? 14.965 6.483 -18.238 1.00 81.88 106 ASN A C 1
ATOM 844 O O . ASN A 1 106 ? 14.089 6.864 -17.468 1.00 81.88 106 ASN A O 1
ATOM 848 N N . SER A 1 107 ? 14.676 5.774 -19.336 1.00 84.69 107 SER A N 1
ATOM 849 C CA . SER A 1 107 ? 13.319 5.369 -19.743 1.00 84.69 107 SER A CA 1
ATOM 850 C C . SER A 1 107 ? 12.897 3.976 -19.273 1.00 84.69 107 SER A C 1
ATOM 852 O O . SER A 1 107 ? 11.843 3.499 -19.692 1.00 84.69 107 SER A O 1
ATOM 854 N N . GLN A 1 108 ? 13.701 3.303 -18.452 1.00 85.88 108 GLN A N 1
ATOM 855 C CA . GLN A 1 108 ? 13.359 2.002 -17.884 1.00 85.88 108 GLN A CA 1
ATOM 856 C C . GLN A 1 108 ? 12.144 2.091 -16.951 1.00 85.88 108 GLN A C 1
ATOM 858 O O . GLN A 1 108 ? 11.850 3.143 -16.375 1.00 85.88 108 GLN A O 1
ATOM 863 N N . SER A 1 109 ? 11.441 0.966 -16.823 1.00 87.06 109 SER A N 1
ATOM 864 C CA . SER A 1 109 ? 10.321 0.833 -15.894 1.00 87.06 109 SER A CA 1
ATOM 865 C C . SER A 1 109 ? 10.763 0.045 -14.672 1.00 87.06 109 SER A C 1
ATOM 867 O O . SER A 1 109 ? 11.409 -0.989 -14.820 1.00 87.06 109 SER A O 1
ATOM 869 N N . ILE A 1 110 ? 10.407 0.525 -13.485 1.00 87.31 110 ILE A N 1
ATOM 870 C CA . ILE A 1 110 ? 10.740 -0.130 -12.217 1.00 87.31 110 ILE A CA 1
ATOM 871 C C . ILE A 1 110 ? 9.466 -0.573 -11.494 1.00 87.31 110 ILE A C 1
ATOM 873 O O . ILE A 1 110 ? 8.449 0.121 -11.593 1.00 87.31 110 ILE A O 1
ATOM 877 N N . PRO A 1 111 ? 9.492 -1.701 -10.766 1.00 88.50 111 PRO A N 1
ATOM 878 C CA . PRO A 1 111 ? 8.381 -2.089 -9.915 1.00 88.50 111 PRO A CA 1
ATOM 879 C C . PRO A 1 111 ? 8.328 -1.170 -8.689 1.00 88.50 111 PRO A C 1
ATOM 881 O O . PRO A 1 111 ? 9.289 -1.054 -7.931 1.00 88.50 111 PRO A O 1
ATOM 884 N N . VAL A 1 112 ? 7.188 -0.523 -8.482 1.00 89.19 112 VAL A N 1
ATOM 885 C CA . VAL A 1 112 ? 6.876 0.262 -7.286 1.00 89.19 112 VAL A CA 1
ATOM 886 C C . VAL A 1 112 ? 5.820 -0.492 -6.496 1.00 89.19 112 VAL A C 1
ATOM 888 O O . VAL A 1 112 ? 4.808 -0.912 -7.055 1.00 89.19 112 VAL A O 1
ATOM 891 N N . ARG A 1 113 ? 6.062 -0.674 -5.195 1.00 90.62 113 ARG A N 1
ATOM 892 C CA . ARG A 1 113 ? 5.142 -1.390 -4.308 1.00 90.62 113 ARG A CA 1
ATOM 893 C C . ARG A 1 113 ? 3.794 -0.674 -4.229 1.00 90.62 113 ARG A C 1
ATOM 895 O O . ARG A 1 113 ? 3.735 0.534 -4.009 1.00 90.62 113 ARG A O 1
ATOM 902 N N . VAL A 1 114 ? 2.725 -1.452 -4.334 1.00 92.38 114 VAL A N 1
ATOM 903 C CA . VAL A 1 114 ? 1.329 -1.036 -4.198 1.00 92.38 114 VAL A CA 1
ATOM 904 C C . VAL A 1 114 ? 0.631 -2.000 -3.246 1.00 92.38 114 VAL A C 1
ATOM 906 O O . VAL A 1 114 ? 0.865 -3.204 -3.299 1.00 92.38 114 VAL A O 1
ATOM 909 N N . LEU A 1 115 ? -0.231 -1.478 -2.376 1.00 91.94 115 LEU A N 1
ATOM 910 C CA . LEU A 1 115 ? -0.997 -2.295 -1.441 1.00 91.94 115 LEU A CA 1
ATOM 911 C C . LEU A 1 115 ? -2.473 -2.308 -1.830 1.00 91.94 115 LEU A C 1
ATOM 913 O O . LEU A 1 115 ? -3.083 -1.254 -2.044 1.00 91.94 115 LEU A O 1
ATOM 917 N N . LEU A 1 116 ? -3.048 -3.506 -1.888 1.00 92.19 116 LEU A N 1
ATOM 918 C CA . LEU A 1 116 ? -4.476 -3.723 -2.109 1.00 92.19 116 LEU A CA 1
ATOM 919 C C . LEU A 1 116 ? -5.097 -4.404 -0.891 1.00 92.19 116 LEU A C 1
ATOM 921 O O . LEU A 1 116 ? -4.466 -5.244 -0.259 1.00 92.19 116 LEU A O 1
ATOM 925 N N . CYS A 1 117 ? -6.345 -4.060 -0.576 1.00 91.44 117 CYS A N 1
ATOM 926 C CA . CYS A 1 117 ? -7.013 -4.527 0.643 1.00 91.44 117 CYS A CA 1
ATOM 927 C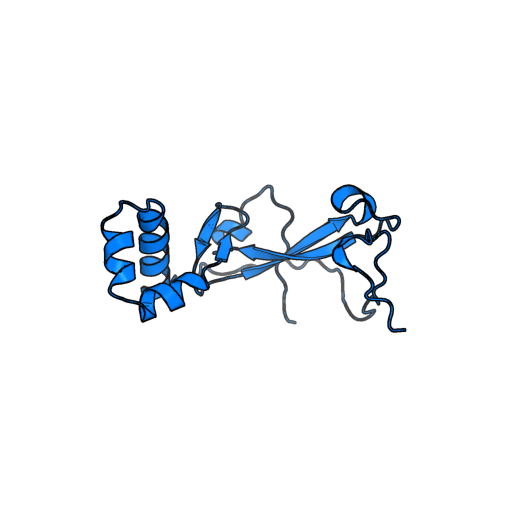 C . CYS A 1 117 ? -7.714 -5.890 0.522 1.00 91.44 117 CYS A C 1
ATOM 929 O O . CYS A 1 117 ? -8.285 -6.356 1.511 1.00 91.44 117 CYS A O 1
ATOM 931 N N . SER A 1 118 ? -7.774 -6.473 -0.680 1.00 88.62 118 SER A N 1
ATOM 932 C CA . SER A 1 118 ? -8.436 -7.755 -0.944 1.00 88.62 118 SER A CA 1
ATOM 933 C C . SER A 1 118 ? -8.174 -8.267 -2.364 1.00 88.62 118 SER A C 1
ATOM 935 O O . SER A 1 118 ? -7.937 -7.479 -3.287 1.00 88.62 118 SER A O 1
ATOM 937 N N . TYR A 1 119 ? -8.363 -9.576 -2.570 1.00 87.56 119 TYR A N 1
ATOM 938 C CA . TYR A 1 119 ? -8.419 -10.172 -3.911 1.00 87.56 119 TYR A CA 1
ATOM 939 C C . TYR A 1 119 ? -9.582 -9.643 -4.748 1.00 87.56 119 TYR A C 1
ATOM 941 O O . TYR A 1 119 ? -9.466 -9.542 -5.963 1.00 87.56 119 TYR A O 1
ATOM 949 N N . SER A 1 120 ? -10.689 -9.229 -4.120 1.00 88.62 120 SER A N 1
ATOM 950 C CA . SER A 1 120 ? -11.781 -8.584 -4.854 1.00 88.62 120 SER A CA 1
ATOM 951 C C . SER A 1 120 ? -11.354 -7.262 -5.489 1.00 88.62 120 SER A C 1
ATOM 953 O O . SER A 1 120 ? -11.788 -6.983 -6.598 1.00 88.62 120 SER A O 1
ATOM 955 N N . CYS A 1 121 ? -10.489 -6.474 -4.835 1.00 90.75 121 CYS A N 1
ATOM 956 C CA . CYS A 1 121 ? -9.904 -5.277 -5.441 1.00 90.75 121 CYS A CA 1
ATOM 957 C C . CYS A 1 121 ? -8.883 -5.634 -6.522 1.00 90.75 121 CYS A C 1
ATOM 959 O O . CYS A 1 121 ? -8.873 -4.983 -7.554 1.00 90.75 121 CYS A O 1
ATOM 961 N N . PHE A 1 122 ? -8.062 -6.663 -6.298 1.00 89.50 122 PHE A N 1
ATOM 962 C CA . PHE A 1 122 ? -7.069 -7.134 -7.270 1.00 89.50 122 PHE A CA 1
ATOM 963 C C . PHE A 1 122 ? -7.688 -7.713 -8.554 1.00 89.50 122 PHE A C 1
ATOM 965 O O . PHE A 1 122 ? -7.113 -7.599 -9.629 1.00 89.50 122 PHE A O 1
ATOM 972 N N . ASN A 1 123 ? -8.868 -8.324 -8.459 1.00 87.81 123 ASN A N 1
ATOM 973 C CA . ASN A 1 123 ? -9.566 -8.909 -9.603 1.00 87.81 123 ASN A CA 1
ATOM 974 C C . ASN A 1 123 ? -10.417 -7.884 -10.378 1.00 87.81 123 ASN A C 1
ATOM 976 O O . ASN A 1 123 ? -11.079 -8.254 -11.350 1.00 87.81 123 ASN A O 1
ATOM 980 N N . GLN A 1 124 ? -10.444 -6.608 -9.967 1.00 89.62 124 GLN A N 1
ATOM 981 C CA . GLN A 1 124 ? -11.146 -5.572 -10.724 1.00 89.62 124 GLN A CA 1
ATOM 982 C C . GLN A 1 124 ?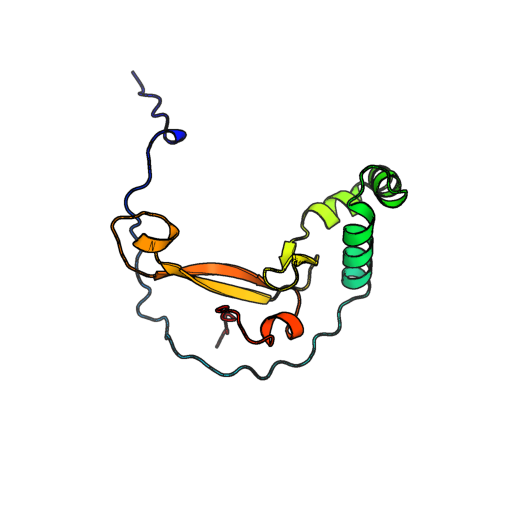 -10.408 -5.270 -12.029 1.00 89.62 124 GLN A C 1
ATOM 984 O O . GLN A 1 124 ? -9.200 -5.057 -12.071 1.00 89.62 124 GLN A O 1
ATOM 989 N N . SER A 1 125 ? -11.157 -5.202 -13.125 1.00 88.06 125 SER A N 1
ATOM 990 C CA . SER A 1 125 ? -10.605 -4.783 -14.409 1.00 88.06 125 SER A CA 1
ATOM 991 C C . SER A 1 125 ? -10.230 -3.298 -14.396 1.00 88.06 125 SER A C 1
ATOM 993 O O . SER A 1 125 ? -10.950 -2.484 -13.819 1.00 88.06 125 SER A O 1
ATOM 995 N N . GLY A 1 126 ? -9.181 -2.928 -15.132 1.00 87.81 126 GLY A N 1
ATOM 996 C CA . GLY A 1 126 ? -8.853 -1.525 -15.420 1.00 87.81 126 GLY A CA 1
ATOM 997 C C . GLY A 1 126 ? -7.656 -0.961 -14.654 1.00 87.81 126 GLY A C 1
ATOM 998 O O . GLY A 1 126 ? -7.294 0.192 -14.880 1.00 87.81 126 GLY A O 1
ATOM 999 N N . HIS A 1 127 ? -7.005 -1.757 -13.805 1.00 90.12 127 HIS A N 1
ATOM 1000 C CA . HIS A 1 127 ? -5.739 -1.391 -13.174 1.00 90.12 127 HIS A CA 1
ATOM 1001 C C . HIS A 1 127 ? -4.561 -2.218 -13.708 1.00 90.12 127 HIS A C 1
ATOM 1003 O O . HIS A 1 127 ? -4.732 -3.345 -14.167 1.00 90.12 127 HIS A O 1
ATOM 1009 N N . MET A 1 128 ? -3.346 -1.681 -13.581 1.00 90.12 128 MET A N 1
ATOM 1010 C CA . MET A 1 128 ? -2.094 -2.326 -14.009 1.00 90.12 128 MET A CA 1
ATOM 1011 C C . MET A 1 128 ? -1.244 -2.748 -12.799 1.00 90.12 128 MET A C 1
ATOM 1013 O O . MET A 1 128 ? -0.054 -2.436 -12.725 1.00 90.12 128 MET A O 1
ATOM 1017 N N . TYR A 1 129 ? -1.886 -3.396 -11.823 1.00 91.69 129 TYR A N 1
ATOM 1018 C CA . TYR A 1 129 ? -1.248 -3.948 -10.629 1.00 91.69 129 TYR A CA 1
ATOM 1019 C C . TYR A 1 129 ? -0.999 -5.444 -10.797 1.00 91.69 129 TYR A C 1
ATOM 1021 O O . TYR A 1 129 ? -1.875 -6.171 -11.260 1.00 91.69 129 TYR A O 1
ATOM 1029 N N . TYR A 1 130 ? 0.183 -5.895 -10.388 1.00 89.00 130 TYR A N 1
ATOM 1030 C CA . TYR A 1 130 ? 0.616 -7.285 -10.490 1.00 89.00 130 TYR A CA 1
ATOM 1031 C C . TYR A 1 130 ? 0.944 -7.818 -9.098 1.00 89.00 130 TYR A C 1
ATOM 1033 O O . TYR A 1 130 ? 1.713 -7.190 -8.373 1.00 89.00 130 TYR A O 1
ATOM 1041 N N . GLY A 1 131 ? 0.354 -8.949 -8.713 1.00 87.31 131 GLY A N 1
ATOM 1042 C CA . GLY A 1 131 ? 0.668 -9.610 -7.447 1.00 87.31 131 GLY A CA 1
ATOM 1043 C C . GLY A 1 131 ? 2.053 -10.252 -7.493 1.00 87.31 131 GLY A C 1
ATOM 1044 O O . GLY A 1 131 ? 2.458 -10.778 -8.530 1.00 87.31 131 GLY A O 1
ATOM 1045 N N . VAL A 1 132 ? 2.778 -10.219 -6.376 1.00 80.56 132 VAL A N 1
ATOM 1046 C CA . VAL A 1 132 ? 4.054 -10.934 -6.250 1.00 80.56 132 VAL A CA 1
ATOM 1047 C C . VAL A 1 132 ? 3.761 -12.382 -5.865 1.00 80.56 132 VAL A C 1
ATOM 1049 O O . VAL A 1 132 ? 3.236 -12.647 -4.787 1.00 80.56 132 VAL A O 1
ATOM 1052 N N . ALA A 1 133 ? 4.080 -13.320 -6.755 1.00 74.69 133 ALA A N 1
ATOM 1053 C CA . ALA A 1 133 ? 3.985 -14.747 -6.475 1.00 74.69 133 ALA A CA 1
ATOM 1054 C C . ALA A 1 133 ? 5.338 -15.269 -5.970 1.00 74.69 133 ALA A C 1
ATOM 1056 O O . ALA A 1 133 ? 6.362 -15.067 -6.621 1.00 74.69 133 ALA A O 1
ATOM 1057 N N . SER A 1 134 ? 5.343 -15.947 -4.822 1.00 64.75 134 SER A N 1
ATOM 1058 C CA . SER A 1 134 ? 6.471 -16.778 -4.396 1.00 64.75 134 SER A CA 1
ATOM 1059 C C . SER A 1 134 ? 6.298 -18.172 -4.996 1.00 64.75 134 SER A C 1
ATOM 1061 O O . SER A 1 134 ? 5.316 -18.844 -4.674 1.00 64.75 134 SER A O 1
ATOM 1063 N N . VAL A 1 135 ? 7.219 -18.566 -5.878 1.00 58.28 135 VAL A N 1
ATOM 1064 C CA . VAL A 1 135 ? 7.329 -19.935 -6.412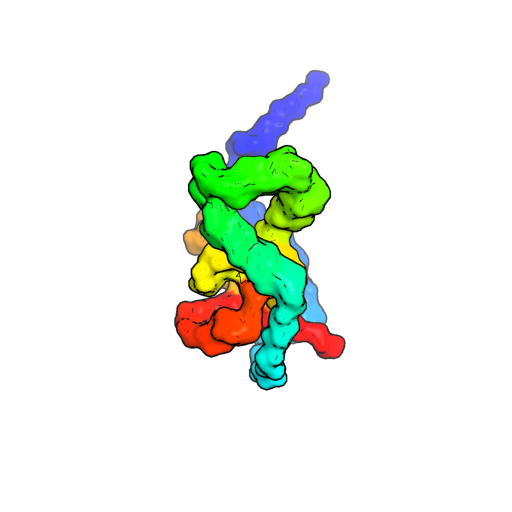 1.00 58.28 135 VAL A CA 1
ATOM 1065 C C . VAL A 1 135 ? 8.084 -20.811 -5.423 1.00 58.28 135 VAL A C 1
ATOM 1067 O O . VAL A 1 135 ? 9.104 -20.322 -4.885 1.00 58.28 135 VAL A O 1
#

Secondary structure (DSSP, 8-state):
------GGGS----------TT-----PPP--------HHHHHHHHHHHHTTSTTSHHHHHHHT-HHHHHHHHT-EE-TTT--EESS--EEEEEEEEHHHHH--S---EEEEEEEES-HHHHT-TT---EE----

Sequence (135 aa):
MLLVCQFQLVRLEELYYEANAFIQYELVQSVQEMEVLSLKEQA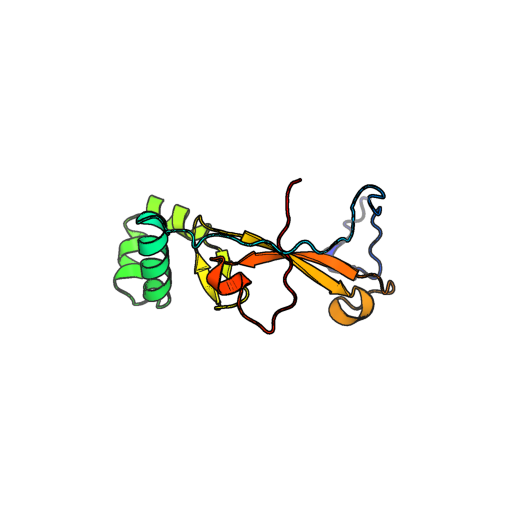ARLILMESQSECSLLHRALALHPAVADMLSLAGRCAVCSQAFLTTWLECVQFVNLKKDMKMRNSQSIPVRVLLCSYSCFNQSGHMYYGVASV

Radius of gyration: 19.94 Å; chains: 1; bounding box: 53×43×45 Å